Protein AF-A0A7S4C2Z0-F1 (afdb_monomer_lite)

Organism: Chrysotila carterae (NCBI:txid13221)

Sequence (113 aa):
EVYVQFSISYDLERTFDYFEVLSGYGQDAVLRERLTGFTPAGIARTVVVPTVAGVASLRFTTDAMGRRSGFKANFSVLPRVCDVDADCSGHGSCVRAVCRCDAGWHGLSCALP

pLDDT: mean 92.88, std 4.88, range [71.5, 97.94]

Structure (mmCIF, N/CA/C/O backbone):
data_AF-A0A7S4C2Z0-F1
#
_entry.id   AF-A0A7S4C2Z0-F1
#
loop_
_atom_site.group_PDB
_atom_site.id
_atom_site.type_symbol
_atom_site.label_atom_id
_atom_site.label_alt_id
_atom_site.label_comp_id
_atom_site.label_asym_id
_atom_site.label_entity_id
_atom_site.label_seq_id
_atom_site.pdbx_PDB_ins_code
_atom_site.Cartn_x
_atom_site.Cartn_y
_atom_site.Cartn_z
_atom_site.occupancy
_atom_site.B_iso_or_equiv
_atom_site.auth_seq_id
_atom_site.auth_comp_id
_atom_site.auth_asym_id
_atom_site.auth_atom_id
_atom_site.pdbx_PDB_model_num
ATOM 1 N N . GLU A 1 1 ? -12.778 8.187 5.821 1.00 71.50 1 GLU A N 1
ATOM 2 C CA . GLU A 1 1 ? -11.744 7.897 4.800 1.00 71.50 1 GLU A CA 1
ATOM 3 C C . GLU A 1 1 ? -11.299 6.449 4.944 1.00 71.50 1 GLU A C 1
ATOM 5 O O . GLU A 1 1 ? -11.292 5.943 6.060 1.00 71.50 1 GLU A O 1
ATOM 10 N N . VAL A 1 2 ? -10.979 5.773 3.845 1.00 87.50 2 VAL A N 1
ATOM 11 C CA . VAL A 1 2 ? -10.443 4.405 3.859 1.00 87.50 2 VAL A CA 1
ATOM 12 C C . VAL A 1 2 ? -8.987 4.478 3.426 1.00 87.50 2 VAL A C 1
ATOM 14 O O . VAL A 1 2 ? -8.633 5.285 2.568 1.00 87.50 2 VAL A O 1
ATOM 17 N N . TYR A 1 3 ? -8.138 3.657 4.026 1.00 89.94 3 TYR A N 1
ATOM 18 C CA . TYR A 1 3 ? -6.752 3.497 3.616 1.00 89.94 3 TYR A CA 1
ATOM 19 C C . TYR A 1 3 ? -6.533 2.093 3.075 1.00 89.94 3 TYR A C 1
ATOM 21 O O . TYR A 1 3 ? -7.215 1.141 3.452 1.00 89.94 3 TYR A O 1
ATOM 29 N N . VAL A 1 4 ? -5.541 1.953 2.206 1.00 93.56 4 VAL A N 1
ATOM 30 C CA . VAL A 1 4 ? -5.021 0.649 1.803 1.00 93.56 4 VAL A CA 1
ATOM 31 C C . VAL A 1 4 ? -3.554 0.591 2.182 1.00 93.56 4 VAL A C 1
ATOM 33 O O . VAL A 1 4 ? -2.775 1.481 1.839 1.00 93.56 4 VAL A O 1
ATOM 36 N N . GLN A 1 5 ? -3.185 -0.459 2.907 1.00 93.38 5 GLN A N 1
ATOM 37 C CA . GLN A 1 5 ? -1.801 -0.809 3.172 1.00 93.38 5 GLN A CA 1
ATOM 38 C C . GLN A 1 5 ? -1.348 -1.839 2.144 1.00 93.38 5 GLN A C 1
ATOM 40 O O . GLN A 1 5 ? -1.824 -2.972 2.159 1.00 93.38 5 GLN A O 1
ATOM 45 N N . PHE A 1 6 ? -0.395 -1.467 1.298 1.00 96.31 6 PHE A N 1
ATOM 46 C CA . PHE A 1 6 ? 0.315 -2.385 0.416 1.00 96.31 6 PHE A CA 1
ATOM 47 C C . PHE A 1 6 ? 1.587 -2.877 1.100 1.00 96.31 6 PHE A C 1
ATOM 49 O O . PHE A 1 6 ? 2.317 -2.085 1.689 1.00 96.31 6 PHE A O 1
ATOM 56 N N . SER A 1 7 ? 1.867 -4.173 1.003 1.00 96.75 7 SER A N 1
ATOM 57 C CA . SER A 1 7 ? 3.118 -4.794 1.434 1.00 96.75 7 SER A CA 1
ATOM 58 C C . SER A 1 7 ? 3.736 -5.511 0.242 1.00 96.75 7 SER A C 1
ATOM 60 O O . SER A 1 7 ? 3.143 -6.450 -0.289 1.00 96.75 7 SER A O 1
ATOM 62 N N . ILE A 1 8 ? 4.884 -5.022 -0.226 1.00 97.25 8 ILE A N 1
ATOM 63 C CA . ILE A 1 8 ? 5.452 -5.380 -1.526 1.00 97.25 8 ILE A CA 1
ATOM 64 C C . ILE A 1 8 ? 6.898 -5.834 -1.333 1.00 97.25 8 ILE A C 1
ATOM 66 O O . ILE A 1 8 ? 7.754 -5.046 -0.933 1.00 97.25 8 ILE A O 1
ATOM 70 N N . SER A 1 9 ? 7.183 -7.091 -1.652 1.00 97.56 9 SER A N 1
ATOM 71 C CA . SER A 1 9 ? 8.549 -7.578 -1.861 1.00 97.56 9 SER A CA 1
ATOM 72 C C . SER A 1 9 ? 8.808 -7.635 -3.358 1.00 97.56 9 SER A C 1
ATOM 74 O O . SER A 1 9 ? 7.998 -8.192 -4.098 1.00 97.56 9 SER A O 1
ATOM 76 N N . TYR A 1 10 ? 9.907 -7.047 -3.814 1.00 96.56 10 TYR A N 1
ATOM 77 C CA . TYR A 1 10 ? 10.183 -6.908 -5.239 1.00 96.56 10 TYR A CA 1
ATOM 78 C C . TYR A 1 10 ? 11.681 -7.008 -5.543 1.00 96.56 10 TYR A C 1
ATOM 80 O O . TYR A 1 10 ? 12.521 -6.647 -4.724 1.00 96.56 10 TYR A O 1
ATOM 88 N N . ASP A 1 11 ? 12.004 -7.504 -6.730 1.00 96.38 11 ASP A N 1
ATOM 89 C CA . ASP A 1 11 ? 13.314 -7.466 -7.376 1.00 96.38 11 ASP A CA 1
ATOM 90 C C . ASP A 1 11 ? 13.047 -7.054 -8.820 1.00 96.38 11 ASP A C 1
ATOM 92 O O . ASP A 1 11 ? 12.510 -7.829 -9.609 1.00 96.38 11 ASP A O 1
ATOM 96 N N . LEU A 1 12 ? 13.346 -5.794 -9.111 1.00 95.81 12 LEU A N 1
ATOM 97 C CA . LEU A 1 12 ? 13.080 -5.083 -10.351 1.00 95.81 12 LEU A CA 1
ATOM 98 C C . LEU A 1 12 ? 14.379 -4.491 -10.894 1.00 95.81 12 LEU A C 1
ATOM 100 O O . LEU A 1 12 ? 15.362 -4.281 -10.170 1.00 95.81 12 LEU A O 1
ATOM 104 N N . GLU A 1 13 ? 14.381 -4.178 -12.182 1.00 95.50 13 GLU A N 1
ATOM 105 C CA . GLU A 1 13 ? 15.422 -3.346 -12.758 1.00 95.50 13 GLU A CA 1
ATOM 106 C C . GLU A 1 13 ? 15.353 -1.916 -12.180 1.00 95.50 13 GLU A C 1
ATOM 108 O O . GLU A 1 13 ? 14.276 -1.411 -11.891 1.00 95.50 13 GLU A O 1
ATOM 113 N N . ARG A 1 14 ? 16.496 -1.249 -11.954 1.00 92.94 14 ARG A N 1
ATOM 114 C CA . ARG A 1 14 ? 16.508 0.107 -11.355 1.00 92.94 14 ARG A CA 1
ATOM 115 C C . ARG A 1 14 ? 16.191 1.229 -12.341 1.00 92.94 14 ARG A C 1
ATOM 117 O O . ARG A 1 14 ? 15.943 2.355 -11.914 1.00 92.94 14 ARG A O 1
ATOM 124 N N . THR A 1 15 ? 16.317 0.956 -13.632 1.00 88.81 15 THR A N 1
ATOM 125 C CA . THR A 1 15 ? 16.311 1.971 -14.686 1.00 88.81 15 THR A CA 1
ATOM 126 C C . THR A 1 15 ? 14.928 2.147 -15.293 1.00 88.81 15 THR A C 1
ATOM 128 O O . THR A 1 15 ? 14.460 3.285 -15.351 1.00 88.81 15 THR A O 1
ATOM 131 N N . PHE A 1 16 ? 14.250 1.056 -15.663 1.00 91.31 16 PHE A N 1
ATOM 132 C CA . PHE A 1 16 ? 12.976 1.132 -16.383 1.00 91.31 16 PHE A CA 1
ATOM 133 C C . PHE A 1 16 ? 11.802 0.444 -15.682 1.00 91.31 16 PHE A C 1
ATOM 135 O O . PHE A 1 16 ? 10.660 0.859 -15.887 1.00 91.31 16 PHE A O 1
ATOM 142 N N . ASP A 1 17 ? 12.069 -0.507 -14.785 1.00 95.62 17 ASP A N 1
ATOM 143 C CA . ASP A 1 17 ? 11.023 -1.179 -14.015 1.00 95.62 17 ASP A CA 1
ATOM 144 C C . ASP A 1 17 ? 10.690 -0.435 -12.719 1.00 95.62 17 ASP A C 1
ATOM 146 O O . ASP A 1 17 ? 11.564 -0.109 -11.905 1.00 95.62 17 ASP A O 1
ATOM 150 N N . TYR A 1 18 ? 9.405 -0.197 -12.469 1.00 96.56 18 TYR A N 1
ATOM 151 C CA . TYR A 1 18 ? 8.969 0.398 -11.211 1.00 96.56 18 TYR A CA 1
ATOM 152 C C . TYR A 1 18 ? 7.510 0.102 -10.867 1.00 96.56 18 TYR A C 1
ATOM 154 O O . TYR A 1 18 ? 6.661 -0.140 -11.723 1.00 96.56 18 TYR A O 1
ATOM 162 N N . PHE A 1 19 ? 7.220 0.178 -9.571 1.00 96.75 19 PHE A N 1
ATOM 163 C CA . PHE A 1 19 ? 5.870 0.320 -9.051 1.00 96.75 19 PHE A CA 1
ATOM 164 C C . PHE A 1 19 ? 5.527 1.776 -8.802 1.00 96.75 19 PHE A C 1
ATOM 166 O O . PHE A 1 19 ? 6.366 2.542 -8.337 1.00 96.75 19 PHE A O 1
ATOM 173 N N . GLU A 1 20 ? 4.260 2.111 -8.986 1.00 97.44 20 GLU A N 1
ATOM 174 C CA . GLU A 1 20 ? 3.637 3.316 -8.460 1.00 97.44 20 GLU A CA 1
ATOM 175 C C . GLU A 1 20 ? 2.516 2.923 -7.503 1.00 97.44 20 GLU A C 1
ATOM 177 O O . GLU A 1 20 ? 1.603 2.171 -7.858 1.00 97.44 20 GLU A O 1
ATOM 182 N N . VAL A 1 21 ? 2.595 3.438 -6.280 1.00 97.69 21 VAL A N 1
ATOM 183 C CA . VAL A 1 21 ? 1.545 3.337 -5.270 1.00 97.69 21 VAL A CA 1
ATOM 184 C C . VAL A 1 21 ? 0.722 4.616 -5.339 1.00 97.69 21 VAL A C 1
ATOM 186 O O . VAL A 1 21 ? 1.254 5.718 -5.181 1.00 97.69 21 VAL A O 1
ATOM 189 N N . LEU A 1 22 ? -0.570 4.473 -5.613 1.00 97.69 22 LEU A N 1
ATOM 190 C CA . LEU A 1 22 ? -1.445 5.563 -6.026 1.00 97.69 22 LEU A CA 1
ATOM 191 C C . LEU A 1 22 ? -2.693 5.637 -5.139 1.00 97.69 22 LEU A C 1
ATOM 193 O O . LEU A 1 22 ? -3.296 4.618 -4.795 1.00 97.69 22 LEU A O 1
ATOM 197 N N . SER A 1 23 ? -3.125 6.858 -4.834 1.00 96.19 23 SER A N 1
ATOM 198 C CA . SER A 1 23 ? -4.461 7.137 -4.305 1.00 96.19 23 SER A CA 1
ATOM 199 C C . SER A 1 23 ? -5.427 7.344 -5.473 1.00 96.19 23 SER A C 1
ATOM 201 O O . SER A 1 23 ? -5.258 8.292 -6.233 1.00 96.19 23 SER A O 1
ATOM 203 N N . GLY A 1 24 ? -6.442 6.493 -5.617 1.00 95.19 24 GLY A N 1
ATOM 204 C CA . GLY A 1 24 ? -7.382 6.525 -6.743 1.00 95.19 24 GLY A CA 1
ATOM 205 C C . GLY A 1 24 ? -6.992 5.601 -7.899 1.00 95.19 24 GLY A C 1
ATOM 206 O O . GLY A 1 24 ? -6.172 4.694 -7.740 1.00 95.19 24 GLY A O 1
ATOM 207 N N . TYR A 1 25 ? -7.611 5.818 -9.060 1.00 93.81 25 TYR A N 1
ATOM 208 C CA . TYR A 1 25 ? -7.425 5.038 -10.288 1.00 93.81 25 TYR A CA 1
ATOM 209 C C . TYR A 1 25 ? -7.465 5.942 -11.529 1.00 93.81 25 TYR A C 1
ATOM 211 O O . TYR A 1 25 ? -8.038 7.027 -11.495 1.00 93.81 25 TYR A O 1
ATOM 219 N N . GLY A 1 26 ? -6.873 5.477 -12.633 1.00 89.25 26 GLY A N 1
ATOM 220 C CA . GLY A 1 26 ? -6.914 6.168 -13.920 1.00 89.25 26 GLY A CA 1
ATOM 221 C C . GLY A 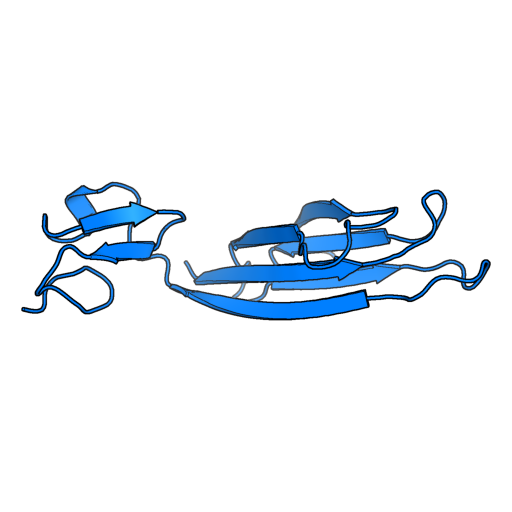1 26 ? -6.019 7.407 -13.969 1.00 89.25 26 GLY A C 1
ATOM 222 O O . GLY A 1 26 ? -4.933 7.419 -13.391 1.00 89.25 26 GLY A O 1
ATOM 223 N N . GLN A 1 27 ? -6.467 8.426 -14.705 1.00 85.75 27 GLN A N 1
ATOM 224 C CA . GLN A 1 27 ? -5.739 9.690 -14.890 1.00 85.75 27 GLN A CA 1
ATOM 225 C C . GLN A 1 27 ? -5.767 10.575 -13.635 1.00 85.75 27 GLN A C 1
ATOM 227 O O . GLN A 1 27 ? -4.826 11.322 -13.398 1.00 85.75 27 GLN A O 1
ATOM 232 N N . ASP A 1 28 ? -6.796 10.431 -12.796 1.00 87.81 28 ASP A N 1
ATOM 233 C CA . ASP A 1 28 ? -6.959 11.208 -11.559 1.00 87.81 28 ASP A CA 1
ATOM 234 C C . ASP A 1 28 ? -6.226 10.582 -10.360 1.00 87.81 28 ASP A C 1
ATOM 236 O O . ASP A 1 28 ? -6.330 11.051 -9.224 1.00 87.81 28 ASP A O 1
ATOM 240 N N . ALA A 1 29 ? -5.493 9.488 -10.588 1.00 95.06 29 ALA A N 1
ATOM 241 C CA . ALA A 1 29 ? -4.749 8.803 -9.549 1.00 95.06 29 ALA A CA 1
ATOM 242 C C . ALA A 1 29 ? -3.563 9.658 -9.072 1.00 95.06 29 ALA A C 1
ATOM 244 O O . ALA A 1 29 ? -2.676 10.019 -9.846 1.00 95.06 29 ALA A O 1
ATOM 245 N N . VAL A 1 30 ? -3.507 9.937 -7.771 1.00 96.25 30 VAL A N 1
ATOM 246 C CA . VAL A 1 30 ? -2.430 10.726 -7.163 1.00 96.25 30 VAL A CA 1
ATOM 247 C C . VAL A 1 30 ? -1.273 9.806 -6.789 1.00 96.25 30 VAL A C 1
ATOM 249 O O . VAL A 1 30 ? -1.432 8.916 -5.948 1.00 96.25 30 VAL A O 1
ATOM 252 N N . LEU A 1 31 ? -0.095 10.032 -7.377 1.00 97.06 31 LEU A N 1
ATOM 253 C CA . LEU A 1 31 ? 1.132 9.306 -7.039 1.00 97.06 31 LEU A CA 1
ATOM 254 C C . LEU A 1 31 ? 1.539 9.585 -5.591 1.00 97.06 31 LEU A C 1
ATOM 256 O O . LEU A 1 31 ? 1.727 10.736 -5.197 1.00 97.06 31 LEU A O 1
ATOM 260 N N . ARG A 1 32 ? 1.686 8.522 -4.798 1.00 96.25 32 ARG A N 1
ATOM 261 C CA . ARG A 1 32 ? 2.163 8.600 -3.411 1.00 96.25 32 ARG A CA 1
ATOM 262 C C . ARG A 1 32 ? 3.604 8.155 -3.285 1.00 96.25 32 ARG A C 1
ATOM 264 O O . ARG A 1 32 ? 4.383 8.812 -2.606 1.00 96.25 32 ARG A O 1
ATOM 271 N N . GLU A 1 33 ? 3.958 7.062 -3.948 1.00 96.50 33 GLU A N 1
ATOM 272 C CA . GLU A 1 33 ? 5.313 6.527 -3.900 1.00 96.50 33 GLU A CA 1
ATOM 273 C C . GLU A 1 33 ? 5.648 5.787 -5.192 1.00 96.50 33 GLU A C 1
ATOM 275 O O . GLU A 1 33 ? 4.783 5.139 -5.782 1.00 96.50 33 GLU A O 1
ATOM 280 N N . ARG A 1 34 ? 6.912 5.865 -5.617 1.00 97.12 34 ARG A N 1
ATOM 281 C CA . ARG A 1 34 ? 7.452 5.085 -6.731 1.00 97.12 34 ARG A CA 1
ATOM 282 C C . ARG A 1 34 ? 8.593 4.205 -6.231 1.00 97.12 34 ARG A C 1
ATOM 284 O O . ARG A 1 34 ? 9.516 4.704 -5.594 1.00 97.12 34 ARG A O 1
ATOM 291 N N . LEU A 1 35 ? 8.532 2.908 -6.524 1.00 97.19 35 LEU A N 1
ATOM 292 C CA . LEU A 1 35 ? 9.473 1.898 -6.033 1.00 97.19 35 LEU A CA 1
ATOM 293 C C . LEU A 1 35 ? 10.197 1.237 -7.203 1.00 97.19 35 LEU A C 1
ATOM 295 O O . LEU A 1 35 ? 9.562 0.835 -8.169 1.00 97.19 35 LEU A O 1
ATOM 299 N N . THR A 1 36 ? 11.513 1.092 -7.109 1.00 96.62 36 THR A N 1
ATOM 300 C CA . THR A 1 36 ? 12.349 0.434 -8.124 1.00 96.62 36 THR A CA 1
ATOM 301 C C . THR A 1 36 ? 13.534 -0.265 -7.450 1.00 96.62 36 THR A C 1
ATOM 303 O O . THR A 1 36 ? 13.771 -0.072 -6.252 1.00 96.62 36 THR A O 1
ATOM 306 N N . GLY A 1 37 ? 14.283 -1.090 -8.183 1.00 95.75 37 GLY A N 1
ATOM 307 C CA . GLY A 1 37 ? 15.359 -1.906 -7.621 1.00 95.75 37 GLY A CA 1
ATOM 308 C C . GLY A 1 37 ? 14.826 -3.107 -6.851 1.00 95.75 37 GLY A C 1
ATOM 309 O O . GLY A 1 37 ? 13.940 -3.790 -7.339 1.00 95.75 37 GLY A O 1
ATOM 310 N N . PHE A 1 38 ? 15.349 -3.391 -5.656 1.00 96.62 38 PHE A N 1
ATOM 311 C CA . PHE A 1 38 ? 14.973 -4.600 -4.920 1.00 96.62 38 PHE A CA 1
ATOM 312 C C . PHE A 1 38 ? 14.784 -4.367 -3.419 1.00 96.62 38 PHE A C 1
ATOM 314 O O . PHE A 1 38 ? 15.394 -3.473 -2.829 1.00 96.62 38 PHE A O 1
ATOM 321 N N . THR A 1 39 ? 13.974 -5.219 -2.794 1.00 96.81 39 THR A N 1
ATOM 322 C CA . THR A 1 39 ? 13.872 -5.374 -1.339 1.00 96.81 39 THR A CA 1
ATOM 323 C C . THR A 1 39 ? 14.760 -6.527 -0.869 1.00 96.81 39 THR A C 1
ATOM 325 O O . THR A 1 39 ? 14.757 -7.578 -1.514 1.00 96.81 39 THR A O 1
ATOM 328 N N . PRO A 1 40 ? 15.488 -6.395 0.257 1.00 95.56 40 PRO A N 1
ATOM 329 C CA . PRO A 1 40 ? 16.224 -7.513 0.843 1.00 95.56 40 PRO A CA 1
ATOM 330 C C . PRO A 1 40 ? 15.326 -8.726 1.132 1.00 95.56 40 PRO A C 1
ATOM 332 O O . PRO A 1 40 ? 14.122 -8.588 1.359 1.00 95.56 40 PRO A O 1
ATOM 335 N N . ALA A 1 41 ? 15.921 -9.919 1.154 1.00 90.94 41 ALA A N 1
ATOM 336 C CA . ALA A 1 41 ? 15.192 -11.164 1.379 1.00 90.94 41 ALA A CA 1
ATOM 337 C C . ALA A 1 41 ? 14.427 -11.148 2.715 1.00 90.94 41 ALA A C 1
ATOM 339 O O . ALA A 1 41 ? 14.972 -10.778 3.753 1.00 90.94 41 ALA A O 1
ATOM 340 N N . GLY A 1 42 ? 13.156 -11.553 2.677 1.00 89.12 42 GLY A N 1
ATOM 341 C CA . GLY A 1 42 ? 12.276 -11.574 3.851 1.00 89.12 42 GLY A CA 1
ATOM 342 C C . GLY A 1 42 ? 11.733 -10.206 4.275 1.00 89.12 42 GLY A C 1
ATOM 343 O O . GLY A 1 42 ? 10.969 -10.139 5.234 1.00 89.12 42 GLY A O 1
ATOM 344 N N . ILE A 1 43 ? 12.078 -9.126 3.566 1.00 93.31 43 ILE A N 1
ATOM 345 C CA . ILE A 1 43 ? 11.596 -7.774 3.856 1.00 93.31 43 ILE A CA 1
ATOM 346 C C . ILE A 1 43 ? 10.619 -7.332 2.761 1.00 93.31 43 ILE A C 1
ATOM 348 O O . ILE A 1 43 ? 10.860 -7.516 1.567 1.00 93.31 43 ILE A O 1
ATOM 352 N N . ALA A 1 44 ? 9.505 -6.727 3.173 1.00 95.56 44 ALA A N 1
ATOM 353 C CA . ALA A 1 44 ? 8.536 -6.102 2.281 1.00 95.56 44 ALA A CA 1
ATOM 354 C C . ALA A 1 44 ? 8.472 -4.594 2.540 1.00 95.56 44 ALA A C 1
ATOM 356 O O . ALA A 1 44 ? 8.446 -4.137 3.687 1.00 95.56 44 ALA A O 1
ATOM 357 N N . ARG A 1 45 ? 8.404 -3.806 1.467 1.00 96.38 45 ARG A N 1
ATOM 358 C CA . ARG A 1 45 ? 8.109 -2.378 1.547 1.00 96.38 45 ARG A CA 1
ATOM 359 C C . ARG A 1 45 ? 6.629 -2.208 1.861 1.00 96.38 45 ARG A C 1
ATOM 361 O O . ARG A 1 45 ? 5.783 -2.671 1.102 1.00 96.38 45 ARG A O 1
ATOM 368 N N . THR A 1 46 ? 6.327 -1.551 2.978 1.00 94.12 46 THR A N 1
ATOM 369 C CA . THR A 1 46 ? 4.947 -1.274 3.390 1.00 94.12 46 THR A CA 1
ATOM 370 C C . THR A 1 46 ? 4.603 0.186 3.132 1.00 94.12 46 THR A C 1
ATOM 372 O O . THR A 1 4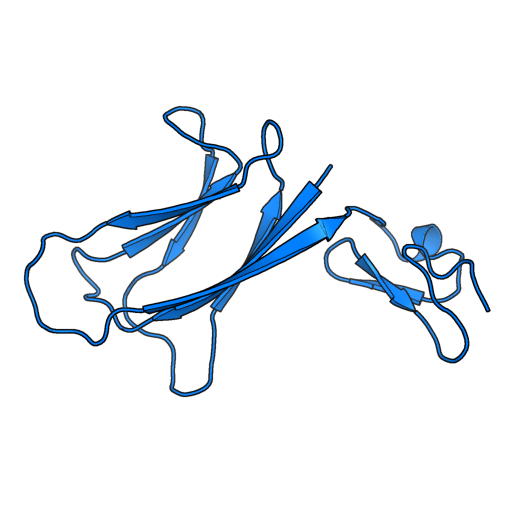6 ? 5.285 1.067 3.651 1.00 94.12 46 THR A O 1
ATOM 375 N N . VAL A 1 47 ? 3.549 0.430 2.354 1.00 93.56 47 VAL A N 1
ATOM 376 C CA . VAL A 1 47 ? 3.070 1.771 1.992 1.00 93.56 47 VAL A CA 1
ATOM 377 C C . VAL A 1 47 ? 1.581 1.859 2.298 1.00 93.56 47 VAL A C 1
ATOM 379 O O . VAL A 1 47 ? 0.803 1.031 1.830 1.00 93.56 47 VAL A O 1
ATOM 382 N N . VAL A 1 48 ? 1.184 2.850 3.095 1.00 91.44 48 VAL A N 1
ATOM 383 C CA . VAL A 1 48 ? -0.221 3.112 3.437 1.00 91.44 48 VAL A CA 1
ATOM 384 C C . VAL A 1 48 ? -0.672 4.349 2.679 1.00 91.44 48 VAL A C 1
ATOM 386 O O . VAL A 1 48 ? -0.044 5.399 2.800 1.00 91.44 48 VAL A O 1
ATOM 389 N N . VAL A 1 49 ? -1.750 4.237 1.906 1.00 92.44 49 VAL A N 1
ATOM 390 C CA . VAL A 1 49 ? -2.271 5.351 1.103 1.00 92.44 49 VAL A CA 1
ATOM 391 C C . VAL A 1 49 ? -3.764 5.558 1.337 1.00 92.44 49 VAL A C 1
ATOM 393 O O . VAL A 1 49 ? -4.496 4.572 1.467 1.00 92.44 49 VAL A O 1
ATOM 396 N N . PRO A 1 50 ? -4.243 6.815 1.404 1.00 91.81 50 PRO A N 1
ATOM 397 C CA . PRO A 1 50 ? -5.674 7.084 1.444 1.00 91.81 50 PRO A CA 1
ATOM 398 C C . PRO A 1 50 ? -6.299 6.704 0.105 1.00 91.81 50 PRO A C 1
ATOM 400 O O . PRO A 1 50 ? -5.693 6.896 -0.955 1.00 91.81 50 PRO A O 1
ATOM 403 N N . THR A 1 51 ? -7.520 6.190 0.144 1.00 92.88 51 THR A N 1
ATOM 404 C CA . THR A 1 51 ? -8.300 5.934 -1.062 1.00 92.88 51 THR A CA 1
ATOM 405 C C . THR A 1 51 ? -8.909 7.227 -1.588 1.00 92.88 51 THR A C 1
ATOM 407 O O . THR A 1 51 ? -9.465 8.001 -0.811 1.00 92.88 51 THR A O 1
ATOM 410 N N . VAL A 1 52 ? -8.907 7.412 -2.905 1.00 92.62 52 VAL A N 1
ATOM 411 C CA . VAL A 1 52 ? -9.703 8.448 -3.579 1.00 92.62 52 VAL A CA 1
ATOM 412 C C . VAL A 1 52 ? -10.849 7.745 -4.288 1.00 92.62 52 VAL A C 1
ATOM 414 O O . VAL A 1 52 ? -10.626 6.751 -4.975 1.00 92.62 52 VAL A O 1
ATOM 417 N N . ALA A 1 53 ? -12.078 8.209 -4.048 1.00 90.12 53 ALA A N 1
ATOM 418 C CA . ALA A 1 53 ? -13.301 7.534 -4.495 1.00 90.12 53 ALA A CA 1
ATOM 419 C C . ALA A 1 53 ? -13.353 6.037 -4.102 1.00 90.12 53 ALA A C 1
ATOM 421 O O . ALA A 1 53 ? -13.856 5.202 -4.846 1.00 90.12 53 ALA A O 1
ATOM 422 N N . GLY A 1 54 ? -12.796 5.686 -2.934 1.00 89.75 54 GLY A N 1
ATOM 423 C CA . GLY A 1 54 ? -12.750 4.304 -2.440 1.00 89.75 54 GLY A CA 1
ATOM 424 C C . GLY A 1 54 ? -11.695 3.411 -3.104 1.00 89.75 54 GLY A C 1
ATOM 425 O O . GLY A 1 54 ? -11.637 2.226 -2.793 1.00 89.75 54 GLY A O 1
ATOM 426 N N . VAL A 1 55 ? -10.835 3.959 -3.970 1.00 93.75 55 VAL A N 1
ATOM 427 C CA . VAL A 1 55 ? -9.804 3.195 -4.681 1.00 93.75 55 VAL A CA 1
ATOM 428 C C . VAL A 1 55 ? -8.394 3.609 -4.261 1.00 93.75 55 VAL A C 1
ATOM 430 O O . VAL A 1 55 ? -8.093 4.788 -4.070 1.00 93.75 55 VAL A O 1
ATOM 433 N N . ALA A 1 56 ? -7.511 2.622 -4.152 1.00 95.75 56 ALA A N 1
ATOM 434 C CA . ALA A 1 56 ? -6.064 2.786 -4.160 1.00 95.75 56 ALA A CA 1
ATOM 435 C C . ALA A 1 56 ? -5.483 1.782 -5.159 1.00 95.75 56 ALA A C 1
ATOM 437 O O . ALA A 1 56 ? -5.950 0.644 -5.224 1.00 95.75 56 ALA A O 1
ATOM 438 N N . SER A 1 57 ? -4.481 2.195 -5.931 1.00 96.38 57 SER A N 1
ATOM 439 C CA . SER A 1 57 ? -3.944 1.389 -7.029 1.00 96.38 57 SER A CA 1
ATOM 440 C C . SER A 1 57 ? -2.462 1.106 -6.836 1.00 96.38 57 SER A C 1
ATOM 442 O O . SER A 1 57 ? -1.695 1.981 -6.437 1.00 96.38 57 SER A O 1
ATOM 444 N N . LEU A 1 58 ? -2.059 -0.115 -7.178 1.00 96.88 58 LEU A N 1
ATOM 445 C CA . LEU A 1 58 ? -0.665 -0.481 -7.378 1.00 96.88 58 LEU A CA 1
ATOM 446 C C . LEU A 1 58 ? -0.452 -0.709 -8.875 1.00 96.88 58 LEU A C 1
ATOM 448 O O . LEU A 1 58 ? -1.052 -1.618 -9.449 1.00 96.88 58 LEU A O 1
ATOM 452 N N . ARG A 1 59 ? 0.376 0.121 -9.511 1.00 96.19 59 ARG A N 1
ATOM 453 C CA . ARG A 1 59 ? 0.676 0.033 -10.945 1.00 96.19 59 ARG A CA 1
ATOM 454 C C . ARG A 1 59 ? 2.108 -0.437 -11.144 1.00 96.19 59 ARG A C 1
ATOM 456 O O . ARG A 1 59 ? 3.023 0.205 -10.647 1.00 96.19 59 ARG A O 1
ATOM 463 N N . PHE A 1 60 ? 2.287 -1.544 -11.857 1.00 95.88 60 PHE A N 1
ATOM 464 C CA . PHE A 1 60 ? 3.599 -2.014 -12.291 1.00 95.88 60 PHE A CA 1
ATOM 465 C C . PHE A 1 60 ? 3.855 -1.572 -13.730 1.00 95.88 60 PHE A C 1
ATOM 467 O O . PHE A 1 60 ? 3.013 -1.815 -14.595 1.00 95.88 60 PHE A O 1
ATOM 474 N N . THR A 1 61 ? 5.015 -0.973 -13.975 1.00 95.12 61 THR A N 1
ATOM 475 C CA . THR A 1 61 ? 5.485 -0.604 -15.312 1.00 95.12 61 THR A CA 1
ATOM 476 C C . THR A 1 61 ? 6.833 -1.271 -15.558 1.00 95.12 61 THR A C 1
ATOM 478 O O . THR A 1 61 ? 7.711 -1.206 -14.700 1.00 95.12 61 THR A O 1
ATOM 481 N N . THR A 1 62 ? 6.981 -1.9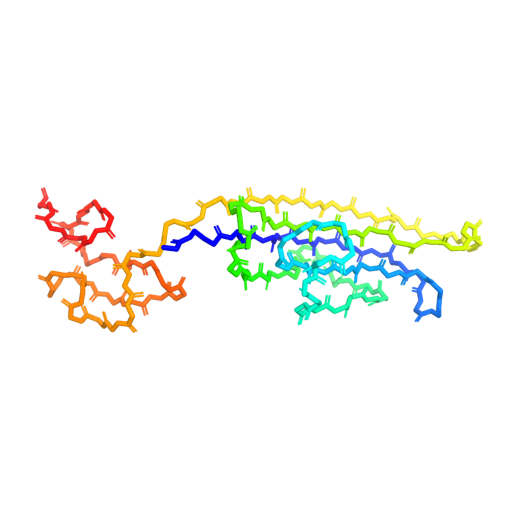01 -16.723 1.00 94.88 62 THR A N 1
ATOM 482 C CA . THR A 1 62 ? 8.214 -2.553 -17.186 1.00 94.88 62 THR A CA 1
ATOM 483 C C . THR A 1 62 ? 8.435 -2.254 -18.663 1.00 94.88 62 THR A C 1
ATOM 485 O O . THR A 1 62 ? 7.468 -2.105 -19.414 1.00 94.88 62 THR A O 1
ATOM 488 N N . ASP A 1 63 ? 9.694 -2.174 -19.082 1.00 95.00 63 ASP A N 1
ATOM 489 C CA . ASP A 1 63 ? 10.086 -2.111 -20.494 1.00 95.00 63 ASP A CA 1
ATOM 490 C C . ASP A 1 63 ? 10.238 -3.507 -21.135 1.00 95.00 63 ASP A C 1
ATOM 492 O O . ASP A 1 63 ? 10.571 -3.617 -22.315 1.00 95.00 63 ASP A O 1
ATOM 496 N N . ALA A 1 64 ? 9.957 -4.569 -20.369 1.00 89.56 64 ALA A N 1
ATOM 497 C CA . ALA A 1 64 ? 10.109 -5.970 -20.751 1.00 89.56 64 ALA A CA 1
ATOM 498 C C . ALA A 1 64 ? 11.550 -6.373 -21.122 1.00 89.56 64 ALA A C 1
ATOM 500 O O . ALA A 1 64 ? 11.756 -7.392 -21.793 1.00 89.56 64 ALA A O 1
ATOM 501 N N . MET A 1 65 ? 12.549 -5.612 -20.669 1.00 88.94 65 MET A N 1
ATOM 502 C CA . MET A 1 65 ? 13.963 -5.931 -20.826 1.00 88.94 65 MET A CA 1
ATOM 503 C C . MET A 1 65 ? 14.612 -6.221 -19.467 1.00 88.94 65 MET A C 1
ATOM 505 O O . MET A 1 65 ? 14.189 -5.768 -18.411 1.00 88.94 65 MET A O 1
ATOM 509 N N . GLY A 1 66 ? 15.656 -7.052 -19.484 1.00 83.19 66 GLY A N 1
ATOM 510 C CA . GLY A 1 66 ? 16.306 -7.527 -18.263 1.00 83.19 66 GLY A CA 1
ATOM 511 C C . GLY A 1 66 ? 15.664 -8.786 -17.669 1.00 83.19 66 GLY A C 1
ATOM 512 O O . GLY A 1 66 ? 14.638 -9.290 -18.123 1.00 83.19 66 GLY A O 1
ATOM 513 N N . ARG A 1 67 ? 16.341 -9.375 -16.675 1.00 79.62 67 ARG A N 1
ATOM 514 C CA . ARG A 1 67 ? 15.911 -10.621 -16.025 1.00 79.62 67 ARG A CA 1
ATOM 515 C C . ARG A 1 67 ? 15.986 -10.457 -14.515 1.00 79.62 67 ARG A C 1
ATOM 517 O O . ARG A 1 67 ? 17.073 -10.370 -13.948 1.00 79.62 67 ARG A O 1
ATOM 524 N N . ARG A 1 68 ? 14.817 -10.381 -13.888 1.00 90.50 68 ARG A N 1
ATOM 525 C CA . ARG A 1 68 ? 14.624 -10.160 -12.454 1.00 90.50 68 ARG A CA 1
ATOM 526 C C . ARG A 1 68 ? 13.530 -11.079 -11.925 1.00 90.50 68 ARG A C 1
ATOM 528 O O . ARG A 1 68 ? 12.802 -11.690 -12.706 1.00 90.50 68 ARG A O 1
ATOM 535 N N . SER A 1 69 ? 13.432 -11.196 -10.607 1.00 92.44 69 SER A N 1
ATOM 536 C CA . SER A 1 69 ? 12.525 -12.159 -9.966 1.00 92.44 69 SER A CA 1
ATOM 537 C C . SER A 1 69 ? 11.077 -11.662 -9.856 1.00 92.44 69 SER A C 1
ATOM 539 O O . SER A 1 69 ? 10.201 -12.414 -9.430 1.00 92.44 69 SER A O 1
ATOM 541 N N . GLY A 1 70 ? 10.808 -10.411 -10.241 1.00 92.31 70 GLY A N 1
ATOM 542 C CA . GLY A 1 70 ? 9.472 -9.827 -10.212 1.00 92.31 70 GLY A CA 1
ATOM 543 C C . GLY A 1 70 ? 9.074 -9.403 -8.802 1.00 92.31 70 GLY A C 1
ATOM 544 O O . GLY A 1 70 ? 9.860 -8.788 -8.082 1.00 92.31 70 GLY A O 1
ATOM 545 N N . PHE A 1 71 ? 7.836 -9.690 -8.400 1.00 95.06 71 PHE A N 1
ATOM 546 C CA . PHE A 1 71 ? 7.299 -9.196 -7.135 1.00 95.06 71 PHE A CA 1
ATOM 547 C C . PHE A 1 71 ? 6.249 -10.114 -6.510 1.00 95.06 71 PHE A C 1
ATOM 549 O O . PHE A 1 71 ? 5.575 -10.891 -7.183 1.00 95.06 71 PHE A O 1
ATOM 556 N N . LYS A 1 72 ? 6.069 -9.945 -5.200 1.00 96.50 72 LYS A N 1
ATOM 557 C CA . LYS A 1 72 ? 4.935 -10.442 -4.426 1.00 96.50 72 LYS A CA 1
ATOM 558 C C . LYS A 1 72 ? 4.337 -9.270 -3.659 1.00 96.50 72 LYS A C 1
ATOM 560 O O . LYS A 1 72 ? 5.040 -8.610 -2.895 1.00 96.50 72 LYS A O 1
ATOM 565 N N . ALA A 1 73 ? 3.045 -9.030 -3.849 1.00 96.62 73 ALA A N 1
ATOM 566 C CA . ALA A 1 73 ? 2.315 -7.980 -3.154 1.00 96.62 73 ALA A CA 1
ATOM 567 C C . ALA A 1 73 ? 1.144 -8.574 -2.368 1.00 96.62 73 ALA A C 1
ATOM 569 O O . ALA A 1 73 ? 0.444 -9.460 -2.852 1.00 96.62 73 ALA A O 1
ATOM 570 N N . ASN A 1 74 ? 0.932 -8.062 -1.162 1.00 97.06 74 ASN A N 1
ATOM 571 C CA . ASN A 1 74 ? -0.281 -8.266 -0.383 1.00 97.06 74 ASN A CA 1
ATOM 572 C C . ASN A 1 74 ? -0.881 -6.903 -0.033 1.00 97.06 74 ASN A C 1
ATOM 574 O O . ASN A 1 74 ? -0.147 -5.916 0.068 1.00 97.06 74 ASN A O 1
ATOM 578 N N . PHE A 1 75 ? -2.191 -6.843 0.185 1.00 95.50 75 PHE A N 1
ATOM 579 C CA . PHE A 1 75 ? -2.838 -5.618 0.636 1.00 95.50 75 PHE A CA 1
ATOM 580 C C . PHE A 1 75 ? -3.836 -5.870 1.763 1.00 95.50 75 PHE A C 1
ATOM 582 O O . PHE A 1 75 ? -4.392 -6.958 1.906 1.00 95.50 75 PHE A O 1
ATOM 589 N N . SER A 1 76 ? -4.060 -4.833 2.561 1.00 92.88 76 SER A N 1
ATOM 590 C CA . SER A 1 76 ? -5.080 -4.802 3.604 1.00 92.88 76 SER A CA 1
ATOM 591 C C . SER A 1 76 ? -5.824 -3.478 3.544 1.00 92.88 76 SER A C 1
ATOM 593 O O . SER A 1 76 ? -5.206 -2.420 3.418 1.00 92.88 76 SER A O 1
ATOM 595 N N . VAL A 1 77 ? -7.151 -3.537 3.636 1.00 91.69 77 VAL A N 1
ATOM 596 C CA . VAL A 1 77 ? -7.987 -2.343 3.777 1.00 91.69 77 VAL A CA 1
ATOM 597 C C . VAL A 1 77 ? -7.985 -1.943 5.246 1.00 91.69 77 VAL A C 1
ATOM 599 O O . VAL A 1 77 ? -8.287 -2.762 6.112 1.00 91.69 77 VAL A O 1
ATOM 602 N N . LEU A 1 78 ? -7.624 -0.695 5.519 1.00 84.69 78 LEU A N 1
ATOM 603 C CA . LEU A 1 7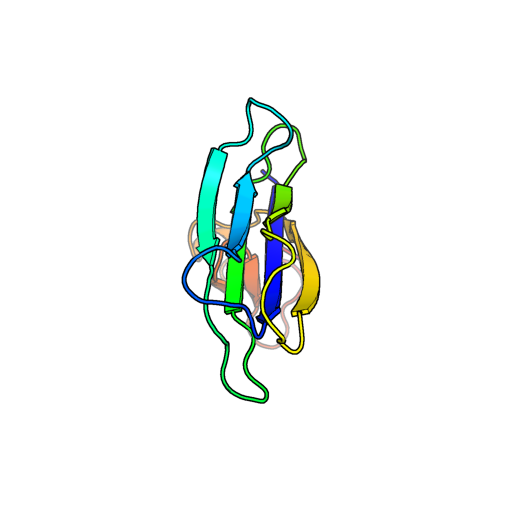8 ? -7.579 -0.130 6.857 1.00 84.69 78 LEU A CA 1
ATOM 604 C C . LEU A 1 78 ? -8.670 0.940 6.982 1.00 84.69 78 LEU A C 1
ATOM 606 O O . LEU A 1 78 ? -8.681 1.898 6.200 1.00 84.69 78 LEU A O 1
ATOM 610 N N . PRO A 1 79 ? -9.596 0.816 7.944 1.00 80.56 79 PRO A N 1
ATOM 611 C CA . PRO A 1 79 ? -10.457 1.933 8.284 1.00 80.56 79 PRO A CA 1
ATOM 612 C C . PRO A 1 79 ? -9.600 3.055 8.882 1.00 80.56 79 PRO A C 1
ATOM 614 O O . PRO A 1 79 ? -8.690 2.793 9.667 1.00 80.56 79 PRO A O 1
ATOM 617 N N . ARG A 1 80 ? -9.891 4.310 8.527 1.00 78.06 80 ARG A N 1
ATOM 618 C CA . ARG A 1 80 ? -9.397 5.459 9.291 1.00 78.06 80 ARG A CA 1
ATOM 619 C C . ARG A 1 80 ? -10.200 5.537 10.574 1.00 78.06 80 ARG A C 1
ATOM 621 O O . ARG A 1 80 ? -11.355 5.957 10.529 1.00 78.06 80 ARG A O 1
ATOM 628 N N . VAL A 1 81 ? -9.615 5.093 11.676 1.00 80.75 81 VAL A N 1
ATOM 629 C CA . VAL A 1 81 ? -10.303 5.088 12.969 1.00 80.75 81 VAL A CA 1
ATOM 630 C C . VAL A 1 81 ? -9.848 6.236 13.858 1.00 80.75 81 VAL A C 1
ATOM 632 O O . VAL A 1 81 ? -10.664 6.774 14.594 1.00 80.75 81 VAL A O 1
ATOM 635 N N . CYS A 1 82 ? -8.579 6.633 13.763 1.00 88.44 82 CYS A N 1
ATOM 636 C CA . CYS A 1 82 ? -7.995 7.640 14.640 1.00 88.44 82 CYS A CA 1
ATOM 637 C C . CYS A 1 82 ? -7.061 8.601 13.895 1.00 88.44 82 CYS A C 1
ATOM 639 O O . CYS A 1 82 ? -6.454 8.240 12.884 1.00 88.44 82 CYS A O 1
ATOM 641 N N . ASP A 1 83 ? -6.932 9.807 14.434 1.00 87.31 83 ASP A N 1
ATOM 642 C CA . ASP A 1 83 ? -5.903 10.807 14.134 1.00 87.31 83 ASP A CA 1
ATOM 643 C C . ASP A 1 83 ? -4.938 10.996 15.300 1.00 87.31 83 ASP A C 1
ATOM 645 O O . ASP A 1 83 ? -3.744 11.234 15.106 1.00 87.31 83 ASP A O 1
ATOM 649 N N . VAL A 1 84 ? -5.466 10.884 16.516 1.00 92.06 84 VAL A N 1
ATOM 650 C CA . VAL A 1 84 ? -4.739 11.036 17.774 1.00 92.06 84 VAL A CA 1
ATOM 651 C C . VAL A 1 84 ? -5.086 9.886 18.714 1.00 92.06 84 VAL A C 1
ATOM 653 O O . VAL A 1 84 ? -6.117 9.234 18.564 1.00 92.06 84 VAL A O 1
ATOM 656 N N . ASP A 1 85 ? -4.245 9.642 19.720 1.00 95.38 85 ASP A N 1
ATOM 657 C CA . ASP A 1 85 ? -4.465 8.571 20.707 1.00 95.38 85 ASP A CA 1
ATOM 658 C C . ASP A 1 85 ? -5.821 8.693 21.428 1.00 95.38 85 ASP A C 1
ATOM 660 O O . ASP A 1 85 ? -6.428 7.689 21.796 1.00 95.38 85 ASP A O 1
ATOM 664 N N . ALA A 1 86 ? -6.341 9.917 21.572 1.00 93.81 86 ALA A N 1
ATOM 665 C CA . ALA A 1 86 ? -7.642 10.171 22.187 1.00 93.81 86 ALA A CA 1
ATOM 666 C C . ALA A 1 86 ? -8.821 9.536 21.423 1.00 93.81 86 ALA A C 1
ATOM 668 O O . ALA A 1 86 ? -9.827 9.198 22.044 1.00 93.81 86 ALA A O 1
ATOM 669 N N . ASP A 1 87 ? -8.692 9.306 20.113 1.00 93.62 87 ASP A N 1
ATOM 670 C CA . ASP A 1 87 ? -9.735 8.655 19.307 1.00 93.62 87 ASP A CA 1
ATOM 671 C C . ASP A 1 87 ? -9.832 7.144 19.591 1.00 93.62 87 ASP A C 1
ATOM 673 O O . ASP A 1 87 ? -10.811 6.489 19.232 1.00 93.62 87 ASP A O 1
ATOM 677 N N . CYS A 1 88 ? -8.836 6.577 20.278 1.00 95.44 88 CYS A N 1
ATOM 678 C CA . CYS A 1 88 ? -8.780 5.172 20.681 1.00 95.44 88 CYS A CA 1
ATOM 679 C C . CYS A 1 88 ? -9.444 4.923 22.039 1.00 95.44 88 CYS A C 1
ATOM 681 O O . CYS A 1 88 ? -9.017 4.059 22.805 1.00 95.44 88 CYS A O 1
ATOM 683 N N . SER A 1 89 ? -10.475 5.714 22.352 1.00 95.88 89 SER A N 1
ATOM 684 C CA . SER A 1 89 ? -11.278 5.644 23.582 1.00 95.88 89 SER A CA 1
ATOM 685 C C . SER A 1 89 ? -10.467 5.718 24.885 1.00 95.88 89 SER A C 1
ATOM 687 O O . SER A 1 89 ? -10.962 5.327 25.935 1.00 95.88 89 SER A O 1
ATOM 689 N N . GLY A 1 90 ? -9.221 6.205 24.832 1.00 96.12 90 GLY A N 1
ATOM 690 C CA . GLY A 1 90 ? -8.300 6.218 25.974 1.00 96.12 90 GLY A CA 1
ATOM 691 C C . GLY A 1 90 ? -7.699 4.853 26.339 1.00 96.12 90 GLY A C 1
ATOM 692 O O . GLY A 1 90 ? -7.061 4.743 27.383 1.00 96.12 90 GLY A O 1
ATOM 693 N N . HIS A 1 91 ? -7.886 3.834 25.496 1.00 97.00 91 HIS A N 1
ATOM 694 C CA . HIS A 1 91 ? -7.457 2.447 25.723 1.00 97.00 91 HIS A CA 1
ATOM 695 C C . HIS A 1 91 ? -6.549 1.925 24.606 1.00 97.00 91 HIS A C 1
ATOM 697 O O . HIS A 1 91 ? -6.589 0.751 24.226 1.00 97.00 91 HIS A O 1
ATOM 703 N N . GLY A 1 92 ? -5.763 2.817 24.014 1.00 96.38 92 GLY A N 1
ATOM 704 C CA . GLY A 1 92 ? -4.797 2.465 22.993 1.00 96.38 92 GLY A CA 1
ATOM 705 C C . GLY A 1 92 ? -4.077 3.679 22.433 1.00 96.38 92 GLY A C 1
ATOM 706 O O . GLY A 1 92 ? -4.330 4.819 22.818 1.00 96.38 92 GLY A O 1
ATOM 707 N N . SER A 1 93 ? -3.186 3.420 21.482 1.00 96.31 93 SER A N 1
ATOM 708 C CA . SER A 1 93 ? -2.467 4.464 20.744 1.00 96.31 93 SER A CA 1
ATOM 709 C C . SER A 1 93 ? -2.843 4.435 19.270 1.00 96.31 93 SER A C 1
ATOM 711 O O . SER A 1 93 ? -2.993 3.360 18.680 1.00 96.31 93 SER A O 1
ATOM 713 N N . CYS A 1 94 ? -2.935 5.604 18.649 1.00 92.19 94 CYS A N 1
ATOM 714 C CA . CYS A 1 94 ? -3.186 5.729 17.229 1.00 92.19 94 CYS A CA 1
ATOM 715 C C . CYS A 1 94 ? -1.902 5.480 16.434 1.00 92.19 94 CYS A C 1
ATOM 717 O O . CYS A 1 94 ? -0.948 6.256 16.464 1.00 92.19 94 CYS A O 1
ATOM 719 N N . VAL A 1 95 ? -1.872 4.383 15.679 1.00 88.44 95 VAL A N 1
ATOM 720 C CA . VAL A 1 95 ? -0.723 3.995 14.860 1.00 88.44 95 VAL A CA 1
ATOM 721 C C . VAL A 1 95 ? -1.184 3.811 13.424 1.00 88.44 95 VAL A C 1
ATOM 723 O O . VAL A 1 95 ? -1.937 2.895 13.111 1.00 88.44 95 VAL A O 1
ATOM 726 N N . ARG A 1 96 ? -0.699 4.672 12.520 1.00 81.00 96 ARG A N 1
ATOM 727 C CA . ARG A 1 96 ? -1.066 4.648 11.088 1.00 81.00 96 ARG A CA 1
ATOM 728 C C . ARG A 1 96 ? -2.590 4.680 10.870 1.00 81.00 96 ARG A C 1
ATOM 730 O O . ARG A 1 96 ? -3.114 3.918 10.063 1.00 81.00 96 ARG A O 1
ATOM 737 N N . ALA A 1 97 ? -3.268 5.571 11.596 1.00 82.12 97 ALA A N 1
ATOM 738 C CA . ALA A 1 97 ? -4.718 5.775 11.567 1.00 82.12 97 ALA A CA 1
ATOM 739 C C . ALA A 1 97 ? -5.580 4.597 12.063 1.00 82.12 97 ALA A C 1
ATOM 741 O O . ALA A 1 97 ? -6.796 4.584 11.851 1.00 82.12 97 ALA A O 1
ATOM 742 N N . VAL A 1 98 ? -4.967 3.626 12.746 1.00 86.88 98 VAL A N 1
ATOM 743 C CA . VAL A 1 98 ? -5.645 2.500 13.396 1.00 86.88 98 VAL A CA 1
ATOM 744 C C . VAL A 1 98 ? -5.268 2.478 14.871 1.00 86.88 98 VAL A C 1
ATOM 746 O O . VAL A 1 98 ? -4.106 2.684 15.227 1.00 86.88 98 VAL A O 1
ATOM 749 N N . CYS A 1 99 ? -6.236 2.204 15.737 1.00 91.69 99 CYS A N 1
ATOM 750 C CA . CYS A 1 99 ? -5.963 2.070 17.155 1.00 91.69 99 CYS A CA 1
ATOM 751 C C . CYS A 1 99 ? -5.270 0.743 17.462 1.00 91.69 99 CYS A C 1
ATOM 753 O O . CYS A 1 99 ? -5.759 -0.335 17.122 1.00 91.69 99 CYS A O 1
ATOM 755 N N . ARG A 1 100 ? -4.123 0.823 18.134 1.00 94.56 100 ARG A N 1
ATOM 756 C CA . ARG A 1 100 ? -3.477 -0.318 18.777 1.00 94.56 100 ARG A CA 1
ATOM 757 C C . ARG A 1 100 ? -3.931 -0.351 20.230 1.00 94.56 100 ARG A C 1
ATOM 759 O O . ARG A 1 100 ? -3.456 0.461 21.020 1.00 94.56 100 ARG A O 1
ATOM 766 N N . CYS A 1 101 ? -4.837 -1.269 20.542 1.00 96.88 101 CYS A N 1
ATOM 767 C CA . CYS A 1 101 ? -5.455 -1.351 21.860 1.00 96.88 101 CYS A CA 1
ATOM 768 C C . CYS A 1 101 ? -4.509 -1.883 22.936 1.00 96.88 101 CYS A C 1
ATOM 770 O O . CYS A 1 101 ? -3.629 -2.706 22.661 1.00 96.88 101 CYS A O 1
ATOM 772 N N . ASP A 1 102 ? -4.730 -1.408 24.157 1.00 97.94 102 ASP A N 1
ATOM 773 C CA . ASP A 1 102 ? -4.102 -1.913 25.369 1.00 97.94 102 ASP A CA 1
ATOM 774 C C . ASP A 1 102 ? -4.645 -3.305 25.738 1.00 97.94 102 ASP A C 1
ATOM 776 O O . ASP A 1 102 ? -5.650 -3.782 25.205 1.00 97.94 102 ASP A O 1
ATOM 780 N N . ALA A 1 103 ? -3.961 -3.995 26.653 1.00 97.62 103 ALA A N 1
ATOM 781 C CA . ALA A 1 103 ? -4.352 -5.341 27.064 1.00 97.62 103 ALA A CA 1
ATOM 782 C C . ALA A 1 103 ? -5.758 -5.356 27.690 1.00 97.62 103 ALA A C 1
ATOM 784 O O . ALA A 1 103 ? -6.039 -4.593 28.613 1.00 97.62 103 ALA A O 1
ATOM 785 N N . GLY A 1 104 ? -6.613 -6.264 27.210 1.00 97.00 104 GLY A N 1
ATOM 786 C CA . GLY A 1 104 ? -8.007 -6.355 27.653 1.00 97.00 104 GLY A CA 1
ATOM 787 C C . GLY A 1 104 ? -8.926 -5.303 27.032 1.00 97.00 104 GLY A C 1
ATOM 788 O O . GLY A 1 104 ? -9.972 -5.039 27.606 1.00 97.00 104 GLY A O 1
ATOM 789 N N . TRP A 1 105 ? -8.519 -4.694 25.913 1.00 97.75 105 TRP A N 1
ATOM 790 C CA . TRP A 1 105 ? -9.366 -3.843 25.085 1.00 97.75 105 TRP A CA 1
ATOM 791 C C . TRP A 1 105 ? -9.27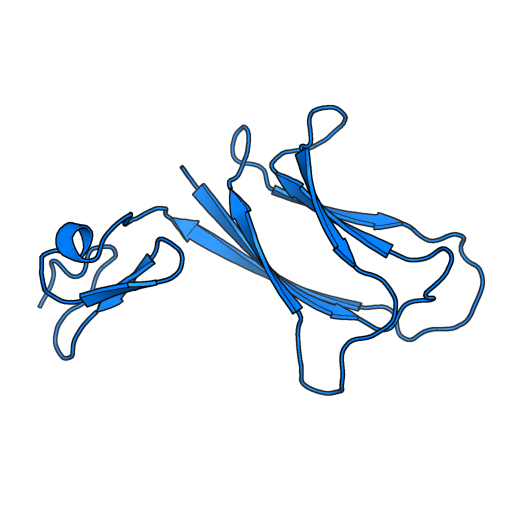5 -4.248 23.618 1.00 97.75 105 TRP A C 1
ATOM 793 O O . TRP A 1 105 ? -8.238 -4.704 23.128 1.00 97.75 105 TRP A O 1
ATOM 803 N N . HIS A 1 106 ? -10.374 -4.078 22.895 1.00 92.81 106 HIS A N 1
ATOM 804 C CA . HIS A 1 106 ? -10.505 -4.484 21.506 1.00 92.81 106 HIS A CA 1
ATOM 805 C C . HIS A 1 106 ? -11.588 -3.675 20.765 1.00 92.81 106 HIS A C 1
ATOM 807 O O . HIS A 1 106 ? -12.194 -2.737 21.289 1.00 92.81 106 HIS A O 1
ATOM 813 N N . GLY A 1 107 ? -11.801 -4.009 19.490 1.00 87.12 107 GLY A N 1
ATOM 814 C CA . GLY A 1 107 ? -12.618 -3.220 18.567 1.00 87.12 107 GLY A CA 1
ATOM 815 C C . GLY A 1 107 ? -11.818 -2.116 17.869 1.00 87.12 107 GLY A C 1
ATOM 816 O O . GLY A 1 107 ? -10.672 -1.842 18.212 1.00 87.12 107 GLY A O 1
ATOM 817 N N . LEU A 1 108 ? -12.416 -1.488 16.852 1.00 87.56 108 LEU A N 1
ATOM 818 C CA . LEU A 1 108 ? -11.710 -0.536 15.983 1.00 87.56 108 LEU A CA 1
ATOM 819 C C . LEU A 1 108 ? -11.162 0.682 16.740 1.00 87.56 108 LEU A C 1
ATOM 821 O O . LEU A 1 108 ? -10.063 1.130 16.430 1.00 87.56 108 LEU A O 1
ATOM 825 N N . SER A 1 109 ? -11.912 1.194 17.718 1.00 91.06 109 SER A N 1
ATOM 8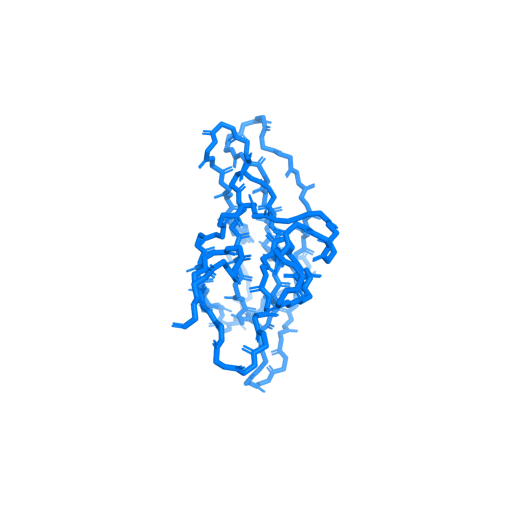26 C CA . SER A 1 109 ? -11.542 2.345 18.551 1.00 91.06 109 SER A CA 1
ATOM 827 C C . SER A 1 109 ? -11.145 1.952 19.977 1.00 91.06 109 SER A C 1
ATOM 829 O O . SER A 1 109 ? -11.136 2.812 20.851 1.00 91.06 109 SER A O 1
ATOM 831 N N . CYS A 1 110 ? -10.880 0.667 20.247 1.00 95.69 110 CYS A N 1
ATOM 832 C CA . CYS A 1 110 ? -10.574 0.153 21.592 1.00 95.69 110 CYS A CA 1
ATOM 833 C C . CYS A 1 110 ? -11.655 0.444 22.650 1.00 95.69 110 CYS A C 1
ATOM 835 O O . CYS A 1 110 ? -11.356 0.595 23.827 1.00 95.69 110 CYS A O 1
ATOM 837 N N . ALA A 1 111 ? -12.921 0.544 22.235 1.00 95.44 111 ALA A N 1
ATOM 838 C CA . ALA A 1 111 ? -14.044 0.840 23.128 1.00 95.44 111 ALA A CA 1
ATOM 839 C C . ALA A 1 111 ? -14.634 -0.402 23.823 1.00 95.44 111 ALA A C 1
ATOM 841 O O . ALA A 1 111 ? -15.540 -0.265 24.645 1.00 95.44 111 ALA A O 1
ATOM 842 N N . LEU A 1 112 ? -14.186 -1.608 23.461 1.00 93.88 112 LEU A N 1
ATOM 843 C CA . LEU A 1 112 ? -14.724 -2.867 23.980 1.00 93.88 112 LEU A CA 1
ATOM 844 C C . LEU A 1 112 ? -13.708 -3.517 24.933 1.00 93.88 112 LEU A C 1
ATOM 846 O O . LEU A 1 112 ? -12.550 -3.612 24.534 1.00 93.88 112 LEU A O 1
ATOM 850 N N . PRO A 1 113 ? -14.106 -3.971 26.134 1.00 92.44 113 PRO A N 1
ATOM 851 C CA . PRO A 1 113 ? -13.241 -4.716 27.051 1.00 92.44 113 PRO A CA 1
ATOM 852 C C . PRO A 1 113 ? -13.073 -6.174 26.604 1.00 92.44 113 PRO A C 1
ATOM 854 O O . PRO A 1 113 ? -14.093 -6.895 26.558 1.00 92.44 113 PRO A O 1
#

Radius of gyration: 17.11 Å; chains: 1; bounding box: 31×23×48 Å

Secondary structure (DSSP, 8-state):
-EEEEEEEEEE--SSS-EEEEEESSGGGPEEEEEE-SBPPTT--EEEEEE-BTTBEEEEEE--S-S---EEEEEEEEEE---SSGGGGTTSEEEETTEEEEPTT-BSTTS-B-

Foldseek 3Di:
DKKKKKWKFFAAAQPWKWKFKWAEDDPPTHTDDIDHHGDPPPGTDIDMDHHDVNDIDIDITGPPDDDIPGMDMDMDMADQQDDAQVSLVVAAGQDSSFGDGHPQFDDRSSPHD

InterPro domains:
  IPR000859 CUB domain [PS01180] (1-78)
  IPR035914 Spermadhesin, CUB domain superfamily [G3DSA:2.60.120.290] (1-83)
  IPR035914 Spermadhesin, CUB domain superfamily [SSF49854] (9-82)